Protein AF-K1QGW1-F1 (afdb_monomer)

Radius of gyration: 22.59 Å; Cα contacts (8 Å, |Δi|>4): 257; chains: 1; bounding box: 53×43×72 Å

pLDDT: mean 88.96, std 13.81, range [32.97, 97.62]

Foldseek 3Di:
DDPDPPPDPDPVNVLVVVLVCLVVVVQAWKWFWAQAQNDTDIDTAFDKDKGQDDDDDDAFDKDWRQFTAKMDTPVDIDGDPRGDHSVFKTWIKGFHDKDKAPWDWDWDDDPPPPDTDIDIDITIIIMITTHDIHGHRDDD

Mean predicted aligned error: 7.04 Å

InterPro domains:
  IPR028909 Large ribosomal subunit protein bL21-like [PF00829] (31-133)
  IPR028909 Large ribosomal subunit protein bL21-like [PTHR21349] (10-136)
  IPR036164 Large ribosomal subunit protein bL21-like superfamily [SSF141091] (30-134)

Secondary structure (DSSP, 8-state):
-PPPP-----HHHHHHHHHHHHHTT---S-EEEEEETTEEEEEETT-EEEEE-S----TT-EEE---EEEEE-SS-EEE-SSS--TTTEEEEEEEEEEEEPPPEEEEEEETTTTEEEEEEE--EEEEEEEEEEEE-----

Structure (mmCIF, N/CA/C/O backbone):
data_AF-K1QGW1-F1
#
_entry.id   AF-K1QGW1-F1
#
loop_
_atom_site.group_PDB
_atom_site.id
_atom_site.type_symbol
_atom_site.label_atom_id
_atom_site.label_alt_id
_atom_site.label_comp_id
_atom_site.label_asym_id
_atom_site.label_entity_id
_atom_site.label_seq_id
_atom_site.pdbx_PDB_ins_code
_atom_site.Cartn_x
_atom_site.Cartn_y
_atom_site.Cartn_z
_atom_site.occupancy
_atom_site.B_iso_or_equiv
_atom_site.auth_seq_id
_atom_site.auth_comp_id
_atom_site.auth_asym_id
_atom_site.auth_atom_id
_atom_site.pdbx_PDB_model_num
ATOM 1 N N . MET A 1 1 ? -33.526 -29.518 33.969 1.00 36.66 1 MET A N 1
ATOM 2 C CA . MET A 1 1 ? -33.791 -28.938 32.636 1.00 36.66 1 MET A CA 1
ATOM 3 C C . MET A 1 1 ? -32.925 -27.695 32.522 1.00 36.66 1 MET A C 1
ATOM 5 O O . MET A 1 1 ? -33.247 -26.686 33.130 1.00 36.66 1 MET A O 1
ATOM 9 N N . LEU A 1 2 ? -31.754 -27.819 31.898 1.00 32.97 2 LEU A N 1
ATOM 10 C CA . LEU A 1 2 ? -30.856 -26.685 31.674 1.00 32.97 2 LEU A CA 1
ATOM 11 C C . LEU A 1 2 ? -31.363 -25.908 30.454 1.00 32.97 2 LEU A C 1
ATOM 13 O O . LEU A 1 2 ? -31.807 -26.552 29.499 1.00 32.97 2 LEU A O 1
ATOM 17 N N . PRO A 1 3 ? -31.334 -24.566 30.466 1.00 44.31 3 PRO A N 1
ATOM 18 C CA . PRO A 1 3 ? -31.706 -23.796 29.295 1.00 44.31 3 PRO A CA 1
ATOM 19 C C . PRO A 1 3 ? -30.714 -24.131 28.180 1.00 44.31 3 PRO A C 1
ATOM 21 O O . PRO A 1 3 ? -29.502 -23.995 28.339 1.00 44.31 3 PRO A O 1
ATOM 24 N N . ILE A 1 4 ? -31.249 -24.626 27.066 1.00 38.56 4 ILE A N 1
ATOM 25 C CA . ILE A 1 4 ? -30.526 -24.790 25.809 1.00 38.56 4 ILE A CA 1
ATOM 26 C C . ILE A 1 4 ? -29.965 -23.407 25.479 1.00 38.56 4 ILE A C 1
ATOM 28 O O . ILE A 1 4 ? -30.730 -22.448 25.360 1.00 38.56 4 ILE A O 1
ATOM 32 N N . ALA A 1 5 ? -28.637 -23.291 25.435 1.00 44.66 5 ALA A N 1
ATOM 33 C CA . ALA A 1 5 ? -27.955 -22.062 25.068 1.00 44.66 5 ALA A CA 1
ATOM 34 C C . ALA A 1 5 ? -28.603 -21.509 23.794 1.00 44.66 5 ALA A C 1
ATOM 36 O O . ALA A 1 5 ? -28.754 -22.242 22.816 1.00 44.66 5 ALA A O 1
ATOM 37 N N . LYS A 1 6 ? -29.027 -20.241 23.823 1.00 44.22 6 LYS A N 1
ATOM 38 C CA . LYS A 1 6 ? -29.447 -19.516 22.623 1.00 44.22 6 LYS A CA 1
ATOM 39 C C . LYS A 1 6 ? -28.278 -19.554 21.637 1.00 44.22 6 LYS A C 1
ATOM 41 O O . LYS A 1 6 ? -27.332 -18.785 21.759 1.00 44.22 6 LYS A O 1
ATOM 46 N N . CYS A 1 7 ? -28.308 -20.497 20.707 1.00 41.62 7 CYS A N 1
ATOM 47 C CA . CYS A 1 7 ? -27.506 -20.426 19.503 1.00 41.62 7 CYS A CA 1
ATOM 48 C C . CYS A 1 7 ? -28.156 -19.382 18.592 1.00 41.62 7 CYS A C 1
ATOM 50 O O . CYS A 1 7 ? -29.381 -19.333 18.506 1.00 41.62 7 CYS A O 1
ATOM 52 N N . VAL A 1 8 ? -27.311 -18.616 17.903 1.00 47.56 8 VAL A N 1
ATOM 53 C CA . VAL A 1 8 ? -27.614 -17.468 17.032 1.00 47.56 8 VAL A CA 1
ATOM 54 C C . VAL A 1 8 ? -27.652 -16.135 17.791 1.00 47.56 8 VAL A C 1
ATOM 56 O O . VAL A 1 8 ? -28.697 -15.670 18.230 1.00 47.56 8 VAL A O 1
ATOM 59 N N . ALA A 1 9 ? -26.477 -15.509 17.915 1.00 58.12 9 ALA A N 1
ATOM 60 C CA . ALA A 1 9 ? -26.405 -14.052 17.871 1.00 58.12 9 ALA A CA 1
ATOM 61 C C . ALA A 1 9 ? -26.821 -13.640 16.452 1.00 58.12 9 ALA A C 1
ATOM 63 O O . ALA A 1 9 ? -26.339 -14.235 15.479 1.00 58.12 9 ALA A O 1
ATOM 64 N N . ASN A 1 10 ? -27.766 -12.715 16.325 1.00 81.75 10 ASN A N 1
ATOM 65 C CA . ASN A 1 10 ? -28.219 -12.242 15.024 1.00 81.75 10 ASN A CA 1
ATOM 66 C C . ASN A 1 10 ? -27.059 -11.529 14.312 1.00 81.75 10 ASN A C 1
ATOM 68 O O . ASN A 1 10 ? -26.118 -11.057 14.948 1.00 81.75 10 ASN A O 1
ATOM 72 N N . ALA A 1 11 ? -27.104 -11.456 12.980 1.00 81.75 11 ALA A N 1
ATOM 73 C CA . ALA A 1 11 ? -26.080 -10.733 12.222 1.00 81.75 11 ALA A CA 1
ATOM 74 C C . ALA A 1 11 ? -25.989 -9.256 12.652 1.00 81.75 11 ALA A C 1
ATOM 76 O O . ALA A 1 11 ? -24.895 -8.705 12.689 1.00 81.75 11 ALA A O 1
ATOM 77 N N . GLU A 1 12 ? -27.124 -8.665 13.035 1.00 85.69 12 GLU A N 1
ATOM 78 C CA . GLU A 1 12 ? -27.238 -7.305 13.573 1.00 85.69 12 GLU A CA 1
ATOM 79 C C . GLU A 1 12 ? -26.434 -7.148 14.874 1.00 85.69 12 GLU A C 1
ATOM 81 O O . GLU A 1 12 ? -25.560 -6.291 14.940 1.00 85.69 12 GLU A O 1
ATOM 86 N N . ASP A 1 13 ? -26.597 -8.063 15.839 1.00 88.56 13 ASP A N 1
ATOM 87 C CA . ASP A 1 13 ? -25.858 -8.046 17.114 1.00 88.56 13 ASP A CA 1
ATOM 88 C C . ASP A 1 13 ? -24.326 -8.081 16.906 1.00 88.56 13 ASP A C 1
ATOM 90 O O . ASP A 1 13 ? -23.556 -7.463 17.644 1.00 88.56 13 ASP A O 1
ATOM 94 N N . ILE A 1 14 ? -23.858 -8.819 15.889 1.00 88.94 14 ILE A N 1
ATOM 95 C CA . ILE A 1 14 ? -22.429 -8.919 15.546 1.00 88.94 14 ILE A CA 1
ATOM 96 C C . ILE A 1 14 ? -21.932 -7.611 14.922 1.00 88.94 14 ILE A C 1
ATOM 98 O O . ILE A 1 14 ? -20.832 -7.159 15.244 1.00 88.94 14 ILE A O 1
ATOM 102 N N . VAL A 1 15 ? -22.724 -7.005 14.036 1.00 89.38 15 VAL A N 1
ATOM 103 C CA . VAL A 1 15 ? -22.392 -5.717 13.410 1.00 89.38 15 VAL A CA 1
ATOM 104 C C . VAL A 1 15 ? -22.337 -4.614 14.465 1.00 89.38 15 VAL A C 1
ATOM 106 O O . VAL A 1 15 ? -21.379 -3.843 14.477 1.00 89.38 15 VAL A O 1
ATOM 109 N N . GLU A 1 16 ? -23.285 -4.588 15.401 1.00 89.75 16 GLU A N 1
ATOM 110 C CA . GLU A 1 16 ? -23.285 -3.654 16.530 1.00 89.75 16 GLU A CA 1
ATOM 111 C C . GLU A 1 16 ? -22.042 -3.821 17.415 1.00 89.75 16 GLU A C 1
ATOM 113 O O . GLU A 1 16 ? -21.397 -2.831 17.763 1.00 89.75 16 GLU A O 1
ATOM 118 N N . ALA A 1 17 ? -21.646 -5.060 17.729 1.00 89.44 17 ALA A N 1
ATOM 119 C CA . ALA A 1 17 ? -20.435 -5.328 18.504 1.00 89.44 17 ALA A CA 1
ATOM 120 C C . ALA A 1 17 ? -19.156 -4.860 17.783 1.00 89.44 17 ALA A C 1
ATOM 122 O O . ALA A 1 17 ? -18.268 -4.283 18.414 1.00 89.44 17 ALA A O 1
ATOM 123 N N . VAL A 1 18 ? -19.066 -5.064 16.464 1.00 90.69 18 VAL A N 1
ATOM 124 C CA . VAL A 1 18 ? -17.940 -4.570 15.651 1.00 90.69 18 VAL A CA 1
ATOM 125 C C . VAL A 1 18 ? -17.941 -3.042 15.595 1.00 90.69 18 VAL A C 1
ATOM 127 O O . VAL A 1 18 ? -16.891 -2.428 15.772 1.00 90.69 18 VAL A O 1
ATOM 130 N N . ASN A 1 19 ? -19.103 -2.409 15.425 1.00 91.38 19 ASN A N 1
ATOM 131 C CA . ASN A 1 19 ? -19.229 -0.951 15.457 1.00 91.38 19 ASN A CA 1
ATOM 132 C C . ASN A 1 19 ? -18.818 -0.376 16.823 1.00 91.38 19 ASN A C 1
ATOM 134 O O . ASN A 1 19 ? -18.112 0.630 16.874 1.00 91.38 19 ASN A O 1
ATOM 138 N N . ALA A 1 20 ? -19.177 -1.033 17.929 1.00 89.75 20 ALA A N 1
ATOM 139 C CA . ALA A 1 20 ? -18.732 -0.643 19.265 1.00 89.75 20 ALA A CA 1
ATOM 140 C C . ALA A 1 20 ? -17.200 -0.718 19.415 1.00 89.75 20 ALA A C 1
ATOM 142 O O . ALA A 1 20 ? -16.610 0.194 19.992 1.00 89.75 20 ALA A O 1
ATOM 143 N N . GLN A 1 21 ? -16.554 -1.748 18.854 1.00 88.81 21 GLN A N 1
ATOM 144 C CA . GLN A 1 21 ? -15.087 -1.864 18.837 1.00 88.81 21 GLN A CA 1
ATOM 145 C C . GLN A 1 21 ? -14.410 -0.807 17.957 1.00 88.81 21 GLN A C 1
ATOM 147 O O . GLN A 1 21 ? -13.350 -0.299 18.311 1.00 88.81 21 GLN A O 1
ATOM 152 N N . ILE A 1 22 ? -15.009 -0.456 16.816 1.00 90.38 22 ILE A N 1
ATOM 153 C CA . ILE A 1 22 ? -14.500 0.622 15.955 1.00 90.38 22 ILE A CA 1
ATOM 154 C C . ILE A 1 22 ? -14.551 1.961 16.698 1.00 90.38 22 ILE A C 1
ATOM 156 O O . ILE A 1 22 ? -13.580 2.712 16.668 1.00 90.38 22 ILE A O 1
ATOM 160 N N . ASN A 1 23 ? -15.638 2.219 17.428 1.00 87.56 23 ASN A N 1
ATOM 161 C CA . ASN A 1 23 ? -15.821 3.454 18.189 1.00 87.56 23 ASN A CA 1
ATOM 162 C C . ASN A 1 23 ? -14.940 3.545 19.446 1.00 87.56 23 ASN A C 1
ATOM 164 O O . ASN A 1 23 ? -14.644 4.653 19.886 1.00 87.56 23 ASN A O 1
ATOM 168 N N . SER A 1 24 ? -14.533 2.416 20.041 1.00 83.69 24 SER A N 1
ATOM 169 C CA . SER A 1 24 ? -13.615 2.412 21.190 1.00 83.69 24 SER A CA 1
ATOM 170 C C . SER A 1 24 ? -12.143 2.602 20.799 1.00 83.69 24 SER A C 1
ATOM 172 O O . SER A 1 24 ? -11.300 2.690 21.684 1.00 83.69 24 SER A O 1
ATOM 174 N N . GLU A 1 25 ? -11.832 2.675 19.495 1.00 73.56 25 GLU A N 1
ATOM 175 C CA . GLU A 1 25 ? -10.487 2.817 18.906 1.00 73.56 25 GLU A CA 1
ATOM 176 C C . GLU A 1 25 ? -9.478 1.703 19.266 1.00 73.56 25 GLU A C 1
ATOM 178 O O . GLU A 1 25 ? -8.309 1.759 18.873 1.00 73.56 25 GLU A O 1
ATOM 183 N N . ASP A 1 26 ? -9.918 0.619 19.912 1.00 77.81 26 ASP A N 1
ATOM 184 C CA . ASP A 1 26 ? -9.080 -0.526 20.304 1.00 77.81 26 ASP A CA 1
ATOM 185 C C . ASP A 1 26 ? -8.794 -1.479 19.123 1.00 77.81 26 ASP A C 1
ATOM 187 O O . ASP A 1 26 ? -8.919 -2.700 19.205 1.00 77.81 26 ASP A O 1
ATOM 191 N N . LEU A 1 27 ? -8.403 -0.926 17.976 1.00 79.12 27 LEU A N 1
ATOM 192 C CA . LEU A 1 27 ? -8.332 -1.635 16.694 1.00 79.12 27 LEU A CA 1
ATOM 193 C C . LEU A 1 27 ? -6.992 -2.338 16.436 1.00 79.12 27 LEU A C 1
ATOM 195 O O . LEU A 1 27 ? -6.858 -3.105 15.475 1.00 79.12 27 LEU A O 1
ATOM 199 N N . GLY A 1 28 ? -5.989 -2.097 17.282 1.00 85.81 28 GLY A N 1
ATOM 200 C CA . GLY A 1 28 ? -4.632 -2.601 17.090 1.00 85.81 28 GLY A CA 1
ATOM 201 C C . GLY A 1 28 ? -4.037 -2.205 15.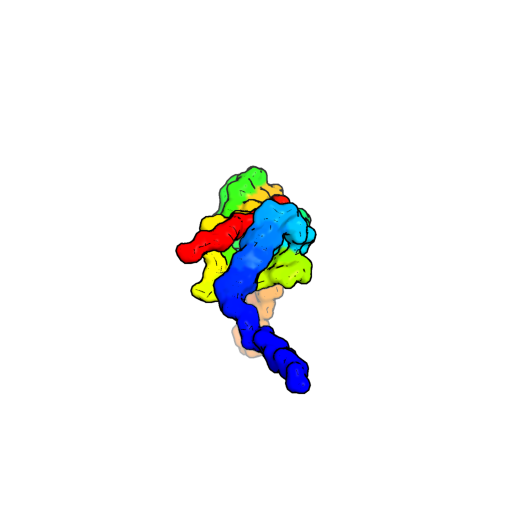729 1.00 85.81 28 GLY A C 1
ATOM 202 O O . GLY A 1 28 ? -4.413 -1.210 15.113 1.00 85.81 28 GLY A O 1
ATOM 203 N N . ARG A 1 29 ? -3.069 -2.989 15.237 1.00 91.56 29 ARG A N 1
ATOM 204 C CA . ARG A 1 29 ? -2.469 -2.754 13.915 1.00 91.56 29 ARG A CA 1
ATOM 205 C C . ARG A 1 29 ? -3.353 -3.347 12.818 1.00 91.56 29 ARG A C 1
ATOM 207 O O . ARG A 1 29 ? -3.418 -4.566 12.673 1.00 91.56 29 ARG A O 1
ATOM 214 N N . LEU A 1 30 ? -3.951 -2.477 12.010 1.00 94.94 30 LEU A N 1
ATOM 215 C CA . LEU A 1 30 ? -4.758 -2.864 10.855 1.00 94.94 30 LEU A CA 1
ATOM 216 C C . LEU A 1 30 ? -3.901 -3.311 9.661 1.00 94.94 30 LEU A C 1
ATOM 218 O O . LEU A 1 30 ? -2.780 -2.834 9.440 1.00 94.94 30 LEU A O 1
ATOM 222 N N . PHE A 1 31 ? -4.467 -4.198 8.847 1.00 96.75 31 PHE A N 1
ATOM 223 C CA . PHE A 1 31 ? -3.968 -4.526 7.514 1.00 96.75 31 PHE A CA 1
ATOM 224 C C . PHE A 1 31 ? -5.104 -4.481 6.493 1.00 96.75 31 PHE A C 1
ATOM 226 O O . PHE A 1 31 ? -6.263 -4.712 6.824 1.00 96.75 31 PHE A O 1
ATOM 233 N N . ALA A 1 32 ? -4.777 -4.223 5.234 1.00 97.50 32 ALA A N 1
ATOM 234 C CA . ALA A 1 32 ? -5.753 -4.180 4.156 1.00 97.50 32 ALA A CA 1
ATOM 235 C C . ALA A 1 32 ? -5.266 -4.941 2.924 1.00 97.50 32 ALA A C 1
ATOM 237 O O . ALA A 1 32 ? -4.066 -5.129 2.713 1.00 97.50 32 ALA A O 1
AT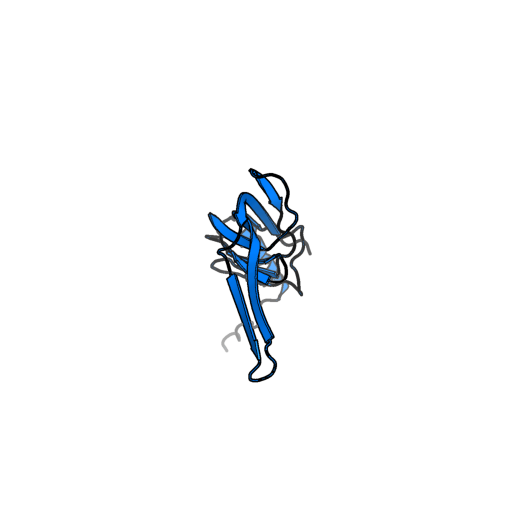OM 238 N N . VAL A 1 33 ? -6.210 -5.368 2.090 1.00 97.38 33 VAL A N 1
ATOM 239 C CA . VAL A 1 33 ? -5.939 -5.882 0.746 1.00 97.38 33 VAL A CA 1
ATOM 240 C C . VAL A 1 33 ? -6.456 -4.870 -0.263 1.00 97.38 33 VAL A C 1
ATOM 242 O O . VAL A 1 33 ? -7.664 -4.663 -0.399 1.00 97.38 33 VAL A O 1
ATOM 245 N N . VAL A 1 34 ? -5.526 -4.240 -0.976 1.00 97.00 34 VAL A N 1
ATOM 246 C CA . VAL A 1 34 ? -5.804 -3.192 -1.964 1.00 97.00 34 VAL A CA 1
ATOM 247 C C . VAL A 1 34 ? -5.572 -3.705 -3.375 1.00 97.00 34 VAL A C 1
ATOM 249 O O . VAL A 1 34 ? -4.642 -4.473 -3.619 1.00 97.00 34 VAL A O 1
ATOM 252 N N . HIS A 1 35 ? -6.391 -3.263 -4.324 1.00 96.00 35 HIS A N 1
ATOM 253 C CA . HIS A 1 35 ? -6.192 -3.540 -5.742 1.00 96.00 35 HIS A CA 1
ATOM 254 C C . HIS A 1 35 ? -5.609 -2.322 -6.449 1.00 96.00 35 HIS A C 1
ATOM 256 O O . HIS A 1 35 ? -6.299 -1.330 -6.692 1.00 96.00 35 HIS A O 1
ATOM 262 N N . VAL A 1 36 ? -4.331 -2.413 -6.809 1.00 93.69 36 VAL A N 1
ATOM 263 C CA . VAL A 1 36 ? -3.572 -1.321 -7.422 1.00 93.69 36 VAL A CA 1
ATOM 264 C C . VAL A 1 36 ? -2.835 -1.852 -8.647 1.00 93.69 36 VAL A C 1
ATOM 266 O O . VAL A 1 36 ? -2.199 -2.902 -8.593 1.00 93.69 36 VAL A O 1
ATOM 269 N N . ALA A 1 37 ? -2.935 -1.123 -9.763 1.00 91.25 37 ALA A N 1
ATOM 270 C CA . ALA A 1 37 ? -2.303 -1.472 -11.040 1.00 91.25 37 ALA A CA 1
ATOM 271 C C . ALA A 1 37 ? -2.561 -2.924 -11.505 1.00 91.25 37 ALA A C 1
ATOM 273 O O . ALA A 1 37 ? -1.671 -3.586 -12.028 1.00 91.25 37 ALA A O 1
ATOM 274 N N . GLY A 1 38 ? -3.779 -3.436 -11.293 1.00 91.19 38 GLY A N 1
ATOM 275 C CA . GLY A 1 38 ? -4.179 -4.780 -11.726 1.00 91.19 38 GLY A CA 1
ATOM 276 C C . GLY A 1 38 ? -3.800 -5.913 -10.766 1.00 91.19 38 GLY A C 1
ATOM 277 O O . GLY A 1 38 ? -4.252 -7.038 -10.964 1.00 91.19 38 GLY A O 1
ATOM 278 N N . PHE A 1 39 ? -3.048 -5.633 -9.698 1.00 94.12 39 PHE A N 1
ATOM 279 C CA . PHE A 1 39 ? -2.640 -6.627 -8.704 1.00 94.12 39 PHE A CA 1
ATOM 280 C C . PHE A 1 39 ? -3.249 -6.341 -7.335 1.00 94.12 39 PHE A C 1
ATOM 282 O O . PHE A 1 39 ? -3.440 -5.190 -6.943 1.00 94.12 39 PHE A O 1
ATOM 289 N N . GLN A 1 40 ? -3.528 -7.406 -6.585 1.00 96.44 40 GLN A N 1
ATOM 290 C CA . GLN A 1 40 ? -3.901 -7.301 -5.179 1.00 96.44 40 GLN A CA 1
ATOM 291 C C . GLN A 1 40 ? -2.642 -7.284 -4.316 1.00 96.44 40 GLN A C 1
ATOM 293 O O . GLN A 1 40 ? -1.724 -8.076 -4.536 1.00 96.44 40 GLN A O 1
ATOM 298 N N . ARG A 1 41 ? -2.592 -6.388 -3.334 1.00 96.81 41 ARG A N 1
ATOM 299 C CA . ARG A 1 41 ? -1.483 -6.286 -2.386 1.00 96.81 41 ARG A CA 1
ATOM 300 C C . ARG A 1 41 ? -2.006 -6.247 -0.969 1.00 96.81 41 ARG A C 1
ATOM 302 O O . ARG A 1 41 ? -2.906 -5.469 -0.666 1.00 96.81 41 ARG A O 1
ATOM 309 N N . LYS A 1 42 ? -1.405 -7.067 -0.111 1.00 96.56 42 LYS A N 1
ATOM 310 C CA . LYS A 1 42 ? -1.549 -6.948 1.336 1.00 96.56 42 LYS A CA 1
ATOM 311 C C . LYS A 1 42 ? -0.671 -5.791 1.801 1.00 96.56 42 LYS A C 1
ATOM 313 O O . LYS A 1 42 ? 0.513 -5.768 1.474 1.00 96.56 42 LYS A O 1
ATOM 318 N N . VAL A 1 43 ? -1.256 -4.854 2.530 1.00 97.44 43 VAL A N 1
ATOM 319 C CA . VAL A 1 43 ? -0.585 -3.652 3.023 1.00 97.44 43 VAL A CA 1
ATOM 320 C C . VAL A 1 43 ? -0.885 -3.434 4.497 1.00 97.44 43 VAL A C 1
ATOM 322 O O . VAL A 1 43 ? -1.975 -3.749 4.974 1.00 97.44 43 VAL A O 1
ATOM 325 N N . THR A 1 44 ? 0.082 -2.877 5.209 1.00 96.75 44 THR A N 1
ATOM 326 C CA . THR A 1 44 ? -0.051 -2.361 6.570 1.00 96.75 44 THR A CA 1
ATOM 327 C C . THR A 1 44 ? 0.447 -0.918 6.628 1.00 96.75 44 THR A C 1
ATOM 329 O O . THR A 1 44 ? 1.036 -0.405 5.674 1.00 96.75 44 THR A O 1
ATOM 332 N N . VAL A 1 45 ? 0.191 -0.241 7.745 1.00 96.06 45 VAL A N 1
ATOM 333 C CA . VAL A 1 45 ? 0.711 1.111 7.993 1.00 96.06 45 VAL A CA 1
ATOM 334 C C . VAL A 1 45 ? 2.245 1.108 7.935 1.00 96.06 45 VAL A C 1
ATOM 336 O O . VAL A 1 45 ? 2.881 0.222 8.510 1.00 96.06 45 VAL A O 1
ATOM 339 N N . ASN A 1 46 ? 2.820 2.110 7.264 1.00 96.25 46 ASN A N 1
ATOM 340 C CA . ASN A 1 46 ? 4.251 2.299 6.992 1.00 96.25 46 ASN A CA 1
ATOM 341 C C . ASN A 1 46 ? 4.893 1.287 6.027 1.00 96.25 46 ASN A C 1
ATOM 343 O O . ASN A 1 46 ? 6.118 1.264 5.899 1.00 96.25 46 ASN A O 1
ATOM 347 N N . ASP A 1 47 ? 4.103 0.483 5.311 1.00 96.62 47 ASP A N 1
ATOM 348 C CA . ASP A 1 47 ? 4.648 -0.380 4.263 1.00 96.62 47 ASP A CA 1
ATOM 349 C C . ASP A 1 47 ? 4.980 0.404 2.991 1.00 96.62 47 ASP A C 1
ATOM 351 O O . ASP A 1 47 ? 4.275 1.335 2.590 1.00 96.62 47 ASP A O 1
ATOM 355 N N . ILE A 1 48 ? 6.042 -0.039 2.316 1.00 96.31 48 ILE A N 1
ATOM 356 C CA . ILE A 1 48 ? 6.466 0.478 1.018 1.00 96.31 48 ILE A CA 1
ATOM 357 C C . ILE A 1 48 ? 6.045 -0.508 -0.073 1.00 96.31 48 ILE A C 1
ATOM 359 O O . ILE A 1 48 ? 6.426 -1.680 -0.051 1.00 96.31 48 ILE A O 1
ATOM 363 N N . ILE A 1 49 ? 5.291 -0.031 -1.064 1.00 95.38 49 ILE A N 1
ATOM 364 C CA . ILE A 1 49 ? 4.859 -0.828 -2.215 1.00 95.38 49 ILE A CA 1
ATOM 365 C C . ILE A 1 49 ? 5.370 -0.233 -3.529 1.00 95.38 49 ILE A C 1
ATOM 367 O O . ILE A 1 49 ? 5.223 0.955 -3.800 1.00 95.38 49 ILE A O 1
ATOM 371 N N . VAL A 1 50 ? 5.943 -1.083 -4.384 1.00 94.19 50 VAL A N 1
ATOM 372 C CA . VAL A 1 50 ? 6.421 -0.694 -5.723 1.00 94.19 50 VAL A CA 1
ATOM 373 C C . VAL A 1 50 ? 5.353 -0.989 -6.764 1.00 94.19 50 VAL A C 1
ATOM 375 O O . VAL A 1 50 ? 5.105 -2.155 -7.058 1.00 94.19 50 VAL A O 1
ATOM 378 N N . VAL A 1 51 ? 4.715 0.026 -7.326 1.00 93.88 51 VAL A N 1
ATOM 379 C CA . VAL A 1 51 ? 3.620 -0.107 -8.291 1.00 93.88 51 VAL A CA 1
ATOM 380 C C . VAL A 1 51 ? 4.128 0.157 -9.705 1.00 93.88 51 VAL A C 1
ATOM 382 O O . VAL A 1 51 ? 4.768 1.172 -9.960 1.00 93.88 51 VAL A O 1
ATOM 385 N N . GLU A 1 52 ? 3.815 -0.739 -10.642 1.00 91.06 52 GLU A N 1
ATOM 386 C CA . GLU A 1 52 ? 4.118 -0.531 -12.060 1.00 91.06 52 GLU A CA 1
ATOM 387 C C . GLU A 1 52 ? 3.033 0.333 -12.693 1.00 91.06 52 GLU A C 1
ATOM 389 O O . GLU A 1 52 ? 1.874 -0.066 -12.805 1.00 91.06 52 GLU A O 1
ATOM 394 N N . THR A 1 53 ? 3.390 1.554 -13.062 1.00 85.69 53 THR A N 1
ATOM 395 C CA . THR A 1 53 ? 2.435 2.538 -13.567 1.00 85.69 53 THR A CA 1
ATOM 396 C C . THR A 1 53 ? 3.169 3.638 -14.317 1.00 85.69 53 THR A C 1
ATOM 398 O O . THR A 1 53 ? 4.244 4.087 -13.914 1.00 85.69 53 THR A O 1
ATOM 401 N N . SER A 1 54 ? 2.590 4.078 -15.430 1.00 74.31 54 SER A N 1
ATOM 402 C CA . SER A 1 54 ? 3.160 5.134 -16.266 1.00 74.31 54 SER A CA 1
ATOM 403 C C . SER A 1 54 ? 2.763 6.538 -15.802 1.00 74.31 54 SER A C 1
ATOM 405 O O . SER A 1 54 ? 3.519 7.483 -16.019 1.00 74.31 54 SER A O 1
ATOM 407 N N . SER A 1 55 ? 1.607 6.689 -15.143 1.00 67.12 55 SER A N 1
ATOM 408 C CA . SER A 1 55 ? 1.020 7.992 -14.812 1.00 67.12 55 SER A CA 1
ATOM 409 C C . SER A 1 55 ? 0.597 8.058 -13.345 1.00 67.12 55 SER A C 1
ATOM 411 O O . SER A 1 55 ? -0.454 7.551 -12.964 1.00 67.12 55 SER A O 1
ATOM 413 N N . TYR A 1 56 ? 1.440 8.675 -12.518 1.00 71.81 56 TYR A N 1
ATOM 414 C CA . TYR A 1 56 ? 1.132 9.063 -11.136 1.00 71.81 56 TYR A CA 1
ATOM 415 C C . TYR A 1 56 ? 1.497 10.541 -10.927 1.00 71.81 56 TYR A C 1
ATOM 417 O O . TYR A 1 56 ? 2.383 11.050 -11.634 1.00 71.81 56 TYR A O 1
ATOM 425 N N . PRO A 1 57 ? 0.864 11.224 -9.952 1.00 77.50 57 PRO A N 1
ATOM 426 C CA . PRO A 1 57 ? 1.145 12.621 -9.620 1.00 77.50 57 PRO A CA 1
ATOM 427 C C . PRO A 1 57 ? 2.599 12.826 -9.159 1.00 77.50 57 PRO A C 1
ATOM 429 O O . PRO A 1 57 ? 3.398 11.887 -9.114 1.00 77.50 57 PRO A O 1
ATOM 432 N N . SER A 1 58 ? 2.998 14.073 -8.917 1.00 90.12 58 SER A N 1
ATOM 433 C CA . SER A 1 58 ? 4.348 14.431 -8.463 1.00 90.12 58 SER A CA 1
ATOM 434 C C . SER A 1 58 ? 4.795 13.638 -7.228 1.00 90.12 58 SER A C 1
ATOM 436 O O . SER A 1 58 ? 3.986 13.152 -6.440 1.00 90.12 58 SER A O 1
ATOM 438 N N . VAL A 1 59 ? 6.111 13.516 -7.060 1.00 94.00 59 VAL A N 1
ATOM 439 C CA . VAL A 1 59 ? 6.693 12.993 -5.819 1.00 94.00 59 VAL A CA 1
ATOM 440 C C . VAL A 1 59 ? 6.224 13.851 -4.637 1.00 94.00 59 VAL A C 1
ATOM 442 O O . VAL A 1 59 ? 6.121 15.069 -4.767 1.00 94.00 59 VAL A O 1
ATOM 445 N N . GLY A 1 60 ? 5.895 13.218 -3.511 1.00 94.19 60 GLY A N 1
ATOM 446 C CA . GLY A 1 60 ? 5.353 13.864 -2.313 1.00 94.19 60 GLY A CA 1
ATOM 447 C C . GLY A 1 60 ? 3.831 14.033 -2.305 1.00 94.19 60 GLY A C 1
ATOM 448 O O . GLY A 1 60 ? 3.264 14.408 -1.281 1.00 94.19 60 GLY A O 1
ATOM 449 N N . THR A 1 61 ? 3.134 13.735 -3.405 1.00 94.38 61 THR A N 1
ATOM 450 C CA . THR A 1 61 ? 1.670 13.810 -3.430 1.00 94.38 61 THR A CA 1
ATOM 451 C C . THR A 1 61 ? 1.046 12.674 -2.619 1.00 94.38 61 THR A C 1
ATOM 453 O O . THR A 1 61 ? 1.425 11.508 -2.763 1.00 94.38 61 THR A O 1
ATOM 456 N N . ARG A 1 62 ? 0.055 13.026 -1.792 1.00 95.00 62 ARG A N 1
ATOM 457 C CA . ARG A 1 62 ? -0.797 12.082 -1.060 1.00 95.00 62 ARG A CA 1
ATOM 458 C C . ARG A 1 62 ? -1.946 11.621 -1.956 1.00 95.00 62 ARG A C 1
ATOM 460 O O . ARG A 1 62 ? -2.564 12.424 -2.650 1.00 95.00 62 ARG A O 1
ATOM 467 N N . ILE A 1 63 ? -2.203 10.323 -1.961 1.00 93.69 63 ILE A N 1
ATOM 468 C CA . ILE A 1 63 ? -3.163 9.640 -2.823 1.00 93.69 63 ILE A CA 1
ATOM 469 C C . ILE A 1 63 ? -4.005 8.723 -1.955 1.00 93.69 63 ILE A C 1
ATOM 471 O O . ILE A 1 63 ? -3.483 7.987 -1.121 1.00 93.69 63 ILE A O 1
ATOM 475 N N . ARG A 1 64 ? -5.309 8.717 -2.205 1.00 94.75 64 ARG A N 1
ATOM 476 C CA . ARG A 1 64 ? -6.231 7.789 -1.567 1.00 94.75 64 ARG A CA 1
ATOM 477 C C . ARG A 1 64 ? -6.393 6.521 -2.405 1.00 94.75 64 ARG A C 1
ATOM 479 O O . ARG A 1 64 ? -6.706 6.595 -3.594 1.00 94.75 64 ARG A O 1
ATOM 486 N N . LEU A 1 65 ? -6.202 5.354 -1.795 1.00 94.69 65 LEU A N 1
ATOM 487 C CA . LEU A 1 65 ? -6.434 4.061 -2.442 1.00 94.69 65 LEU A CA 1
ATOM 488 C C . LEU A 1 65 ? -7.901 3.653 -2.267 1.00 94.69 65 LEU A C 1
ATOM 490 O O . LEU A 1 65 ? -8.303 3.184 -1.209 1.00 94.69 65 LEU A O 1
ATOM 494 N N . GLU A 1 66 ? -8.711 3.830 -3.312 1.00 93.31 66 GLU A N 1
ATOM 495 C CA . GLU A 1 66 ? -10.161 3.576 -3.233 1.00 93.31 66 GLU A CA 1
ATOM 496 C C . GLU A 1 66 ? -10.544 2.093 -3.338 1.00 93.31 66 GLU A C 1
ATOM 498 O O . GLU A 1 66 ? -11.552 1.664 -2.784 1.00 93.31 66 GLU A O 1
ATOM 503 N N . LYS A 1 67 ? -9.782 1.297 -4.097 1.00 95.44 67 LYS A N 1
ATOM 504 C CA . LYS A 1 67 ? -10.128 -0.102 -4.381 1.00 95.44 67 LYS A CA 1
ATOM 505 C C . LYS A 1 67 ? -9.612 -1.015 -3.274 1.00 95.44 67 LYS A C 1
ATOM 507 O O . LYS A 1 67 ? -8.567 -1.651 -3.425 1.00 95.44 67 LYS A O 1
ATOM 512 N N . VAL A 1 68 ? -10.357 -1.077 -2.178 1.00 97.06 68 VAL A N 1
ATOM 513 C CA . VAL A 1 68 ? -10.077 -1.952 -1.033 1.00 97.06 68 VAL A CA 1
ATOM 514 C C . VAL A 1 68 ? -11.034 -3.138 -1.055 1.00 97.06 68 VAL A C 1
ATOM 516 O O . VAL A 1 68 ? -12.240 -2.957 -1.201 1.00 97.06 68 VAL A O 1
ATOM 519 N N . LEU A 1 69 ? -10.502 -4.353 -0.938 1.00 96.94 69 LEU A N 1
ATOM 520 C CA . LEU A 1 69 ? -11.306 -5.580 -0.922 1.00 96.94 69 LEU A CA 1
ATOM 521 C C . LEU A 1 69 ? -11.582 -6.050 0.502 1.00 96.94 69 LEU A C 1
ATOM 523 O O . LEU A 1 69 ? -12.656 -6.567 0.788 1.00 96.94 69 LEU A O 1
ATOM 527 N N . LEU A 1 70 ? -10.586 -5.918 1.374 1.00 96.62 70 LEU A N 1
ATOM 528 C CA . LEU A 1 70 ? -10.613 -6.461 2.723 1.00 96.62 70 LEU A CA 1
ATOM 529 C C . LEU A 1 70 ? -9.836 -5.543 3.656 1.00 96.62 70 LEU A C 1
ATOM 531 O O . LEU A 1 70 ? -8.764 -5.060 3.282 1.00 96.62 70 LEU A O 1
ATOM 535 N N . VAL A 1 71 ? -10.344 -5.365 4.871 1.00 96.12 71 VAL A N 1
ATOM 536 C CA . VAL A 1 71 ? -9.612 -4.775 5.997 1.00 96.12 71 VAL A CA 1
ATOM 537 C C . VAL A 1 71 ? -9.684 -5.735 7.174 1.00 96.12 71 VAL A C 1
ATOM 539 O O . VAL A 1 71 ? -10.742 -6.281 7.470 1.00 96.12 71 VAL A O 1
ATOM 542 N N . GLY A 1 72 ? -8.554 -5.974 7.823 1.00 95.00 72 GLY A N 1
ATOM 543 C CA . GLY A 1 72 ? -8.454 -6.840 8.985 1.00 95.00 72 GLY A CA 1
ATOM 544 C C . GLY A 1 72 ? -7.858 -6.108 10.173 1.00 95.00 72 GLY A C 1
ATOM 545 O O . GLY A 1 72 ? -6.839 -5.425 10.051 1.00 95.00 72 GLY A O 1
ATOM 546 N N . SER A 1 73 ? -8.505 -6.291 11.314 1.00 93.56 73 SER A N 1
ATOM 547 C CA . SER A 1 73 ? -7.990 -6.001 12.643 1.00 93.56 73 SER A CA 1
ATOM 548 C C . SER A 1 73 ? -7.506 -7.307 13.294 1.00 93.56 73 SER A C 1
ATOM 550 O O . SER A 1 73 ? -7.447 -8.364 12.656 1.00 93.56 73 SER A O 1
ATOM 552 N N . LYS A 1 74 ? -7.113 -7.230 14.563 1.00 91.25 74 LYS A N 1
ATOM 553 C CA . LYS A 1 74 ? -6.774 -8.380 15.398 1.00 91.25 74 LYS A CA 1
ATOM 554 C C . LYS A 1 74 ? -7.997 -9.267 15.656 1.00 91.25 74 LYS A C 1
ATOM 556 O O . LYS A 1 74 ? -7.868 -10.486 15.588 1.00 91.25 74 LYS A O 1
ATOM 561 N N . ASP A 1 75 ? -9.147 -8.645 15.916 1.00 90.19 75 ASP A N 1
ATOM 562 C CA . ASP A 1 75 ? -10.334 -9.337 16.432 1.00 90.19 75 ASP A CA 1
ATOM 563 C C . ASP A 1 75 ? -11.455 -9.482 15.385 1.00 90.19 75 ASP A C 1
ATOM 565 O O . ASP A 1 75 ? -12.258 -10.409 15.471 1.00 90.19 75 ASP A O 1
ATOM 569 N N . PHE A 1 76 ? -11.482 -8.627 14.353 1.00 91.38 76 PHE A N 1
ATOM 570 C CA . PHE A 1 76 ? -12.477 -8.686 13.277 1.00 91.38 76 PHE A CA 1
ATOM 571 C C . PHE A 1 76 ? -11.881 -8.441 11.887 1.00 91.38 76 PHE A C 1
ATOM 573 O O . PHE A 1 76 ? -10.789 -7.892 11.723 1.00 91.38 76 PHE A O 1
ATOM 580 N N . THR A 1 77 ? -12.637 -8.820 10.858 1.00 94.25 77 THR A N 1
ATOM 581 C CA . THR A 1 77 ? -12.290 -8.590 9.452 1.00 94.25 77 THR A CA 1
ATOM 582 C C . THR A 1 77 ? -13.506 -8.145 8.656 1.00 94.25 77 THR A C 1
ATOM 584 O O . THR A 1 77 ? -14.534 -8.821 8.661 1.00 94.25 77 THR A O 1
ATOM 587 N N . LEU A 1 78 ? -13.360 -7.057 7.909 1.00 93.88 78 LEU A N 1
ATOM 588 C CA . LEU A 1 78 ? -14.352 -6.548 6.973 1.00 93.88 78 LEU A CA 1
ATOM 589 C C . LEU A 1 78 ? -14.017 -7.046 5.570 1.00 93.88 78 LEU A C 1
ATOM 591 O O . LEU A 1 78 ? -12.924 -6.792 5.057 1.00 93.88 78 LEU A O 1
ATOM 595 N N . VAL A 1 79 ? -14.959 -7.743 4.938 1.00 95.44 79 VAL A N 1
ATOM 596 C CA . VAL A 1 79 ? -14.793 -8.308 3.594 1.00 95.44 79 VAL A CA 1
ATOM 597 C C . VAL A 1 79 ? -15.811 -7.681 2.649 1.00 95.44 79 VAL A C 1
ATOM 599 O O . VAL A 1 79 ? -17.015 -7.727 2.890 1.00 95.44 79 VAL A O 1
ATOM 602 N N . GLY A 1 80 ? -15.320 -7.087 1.566 1.00 92.75 80 GLY A N 1
ATOM 603 C CA . GLY A 1 80 ? -16.139 -6.454 0.542 1.00 92.75 80 GLY A CA 1
ATOM 604 C C . GLY A 1 80 ? -16.822 -7.452 -0.393 1.00 92.75 80 GLY A C 1
ATOM 605 O O . GLY A 1 80 ? -16.405 -8.600 -0.547 1.00 92.75 80 GLY A O 1
ATOM 606 N N . ARG A 1 81 ? -17.863 -6.979 -1.085 1.00 93.44 81 ARG A N 1
ATOM 607 C CA . ARG A 1 81 ? -18.582 -7.728 -2.128 1.00 93.44 81 ARG A CA 1
ATOM 608 C C . ARG A 1 81 ? -18.612 -6.944 -3.446 1.00 93.44 81 ARG A C 1
ATOM 610 O O . ARG A 1 81 ? -19.608 -6.289 -3.728 1.00 93.44 81 ARG A O 1
ATOM 617 N N . PRO A 1 82 ? -17.575 -6.997 -4.300 1.00 93.44 82 PRO A N 1
ATOM 618 C CA . PRO A 1 82 ? -16.189 -7.418 -4.058 1.00 93.44 82 PRO A CA 1
ATOM 619 C C . PRO A 1 82 ? -15.305 -6.319 -3.431 1.00 93.44 82 PRO A C 1
ATOM 621 O O . PRO A 1 82 ? -14.171 -6.593 -3.048 1.00 93.44 82 PRO A O 1
ATOM 624 N N . LEU A 1 83 ? -15.792 -5.076 -3.361 1.00 95.56 83 LEU A N 1
ATOM 625 C CA . LEU A 1 83 ? -15.089 -3.929 -2.777 1.00 95.56 83 LEU A CA 1
ATOM 626 C C . LEU A 1 83 ? -15.800 -3.468 -1.501 1.00 95.56 83 LEU A C 1
ATOM 628 O O . LEU A 1 83 ? -17.009 -3.662 -1.362 1.00 95.56 83 LEU A O 1
ATOM 632 N N . LEU A 1 84 ? -15.047 -2.858 -0.589 1.00 94.25 84 LEU A N 1
ATOM 633 C CA . LEU A 1 84 ? -15.589 -2.116 0.548 1.00 94.25 84 LEU A CA 1
ATOM 634 C C . LEU A 1 84 ? -16.007 -0.709 0.103 1.00 94.25 84 LEU A C 1
ATOM 636 O O . LEU A 1 84 ? -15.457 -0.151 -0.853 1.00 94.25 84 LEU A O 1
ATOM 640 N N . SER A 1 85 ? -17.008 -0.143 0.775 1.00 92.69 85 SER A N 1
ATOM 641 C CA . SER A 1 85 ? -17.498 1.198 0.466 1.00 92.69 85 SER A CA 1
ATOM 642 C C . SER A 1 85 ? -16.453 2.258 0.827 1.00 92.69 85 SER A C 1
ATOM 644 O O . SER A 1 85 ? -15.671 2.120 1.770 1.00 92.69 85 SER A O 1
ATOM 646 N N . ARG A 1 86 ? -16.446 3.354 0.062 1.00 91.19 86 ARG A N 1
ATOM 647 C CA . ARG A 1 86 ? -15.506 4.467 0.266 1.00 91.19 86 ARG A CA 1
ATOM 648 C C . ARG A 1 86 ? -15.752 5.193 1.588 1.00 91.19 86 ARG A C 1
ATOM 650 O O . ARG A 1 86 ? -14.835 5.799 2.115 1.00 91.19 86 ARG A O 1
ATOM 657 N N . SER A 1 87 ? -16.967 5.170 2.119 1.00 90.38 87 SER A N 1
ATOM 658 C CA . SER A 1 87 ? -17.253 5.828 3.396 1.00 90.38 87 SER A CA 1
ATOM 659 C C . SER A 1 87 ? -16.633 5.074 4.571 1.00 90.38 87 SER A C 1
ATOM 661 O O . SER A 1 87 ? -16.167 5.706 5.510 1.00 90.38 87 SER A O 1
ATOM 663 N N . VAL A 1 88 ? -16.560 3.742 4.477 1.00 91.62 88 VAL A N 1
ATOM 664 C CA . VAL A 1 88 ? -16.103 2.872 5.567 1.00 91.62 88 VAL A CA 1
ATOM 665 C C . VAL A 1 88 ? -14.583 2.821 5.669 1.00 91.62 88 VAL A C 1
ATOM 667 O O . VAL A 1 88 ? -14.063 2.740 6.771 1.00 91.62 88 VAL A O 1
ATOM 670 N N . VAL A 1 89 ? -13.846 2.861 4.553 1.00 94.19 89 VAL A N 1
ATOM 671 C CA . VAL A 1 89 ? -12.380 2.717 4.587 1.00 94.19 89 VAL A CA 1
ATOM 672 C C . VAL A 1 89 ? -11.676 3.882 3.900 1.00 94.19 89 VAL A C 1
ATOM 674 O O . VAL A 1 89 ? -11.936 4.213 2.732 1.00 94.19 89 VAL A O 1
ATOM 677 N N . ASN A 1 90 ? -10.706 4.460 4.604 1.00 94.94 90 ASN A N 1
ATOM 678 C CA . ASN A 1 90 ? -9.777 5.439 4.063 1.00 94.94 90 ASN A CA 1
ATOM 679 C C . ASN A 1 90 ? -8.338 4.912 4.163 1.00 94.94 90 ASN A C 1
ATOM 681 O O . ASN A 1 90 ? -7.829 4.651 5.246 1.00 94.94 90 ASN A O 1
ATOM 685 N N . ILE A 1 91 ? -7.683 4.725 3.014 1.00 96.56 91 ILE A N 1
ATOM 686 C CA . ILE A 1 91 ? -6.269 4.341 2.947 1.00 96.56 91 ILE A CA 1
ATOM 687 C C . ILE A 1 91 ? -5.520 5.442 2.220 1.00 96.56 91 ILE A C 1
ATOM 689 O O . ILE A 1 91 ? -5.726 5.651 1.018 1.00 96.56 91 ILE A O 1
ATOM 693 N N . GLU A 1 92 ? -4.629 6.111 2.939 1.00 96.31 92 GLU A N 1
ATOM 694 C CA . GLU A 1 92 ? -3.767 7.147 2.387 1.00 96.31 92 GLU A CA 1
ATOM 695 C C . GLU A 1 92 ? -2.378 6.598 2.084 1.00 96.31 92 GLU A C 1
ATOM 697 O O . GLU A 1 92 ? -1.748 5.931 2.906 1.00 96.31 92 GLU A O 1
ATOM 702 N N . ALA A 1 93 ? -1.865 6.936 0.907 1.00 96.38 93 ALA A N 1
ATOM 703 C CA . ALA A 1 93 ? -0.521 6.604 0.475 1.00 96.38 93 ALA A CA 1
ATOM 704 C C . ALA A 1 93 ? 0.205 7.841 -0.069 1.00 96.38 93 ALA A C 1
ATOM 706 O O . ALA A 1 93 ? -0.398 8.673 -0.740 1.00 96.38 93 ALA A O 1
ATOM 707 N N . THR A 1 94 ? 1.506 7.961 0.172 1.00 96.44 94 THR A N 1
ATOM 708 C CA . THR A 1 94 ? 2.346 9.032 -0.385 1.00 96.44 94 THR A CA 1
ATOM 709 C C . T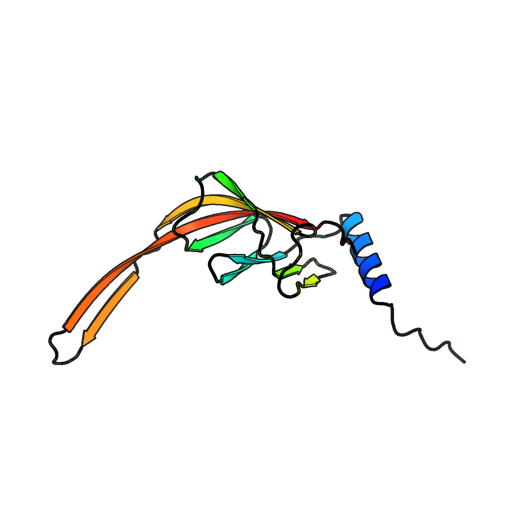HR A 1 94 ? 3.264 8.481 -1.462 1.00 96.44 94 THR A C 1
ATOM 711 O O . THR A 1 94 ? 3.851 7.413 -1.299 1.00 96.44 94 THR A O 1
ATOM 714 N N . VAL A 1 95 ? 3.440 9.227 -2.551 1.00 95.81 95 VAL A N 1
ATOM 715 C CA . VAL A 1 95 ? 4.466 8.921 -3.556 1.00 95.81 95 VAL A CA 1
ATOM 716 C C . VAL A 1 95 ? 5.843 9.305 -3.013 1.00 95.81 95 VAL A C 1
ATOM 718 O O . VAL A 1 95 ? 6.120 10.493 -2.864 1.00 95.81 95 VAL A O 1
ATOM 721 N N . ILE A 1 96 ? 6.714 8.327 -2.754 1.00 95.44 96 ILE A N 1
ATOM 722 C CA . ILE A 1 96 ? 8.093 8.580 -2.300 1.00 95.44 96 ILE A CA 1
ATOM 723 C C . ILE A 1 96 ? 8.999 8.902 -3.484 1.00 95.44 96 ILE A C 1
ATOM 725 O O . ILE A 1 96 ? 9.733 9.882 -3.464 1.00 95.44 96 ILE A O 1
ATOM 729 N N . GLU A 1 97 ? 8.975 8.058 -4.511 1.00 93.25 97 GLU A N 1
ATOM 730 C CA . GLU A 1 97 ? 9.886 8.182 -5.644 1.00 93.25 97 GLU A CA 1
ATOM 731 C C . GLU A 1 97 ? 9.298 7.570 -6.91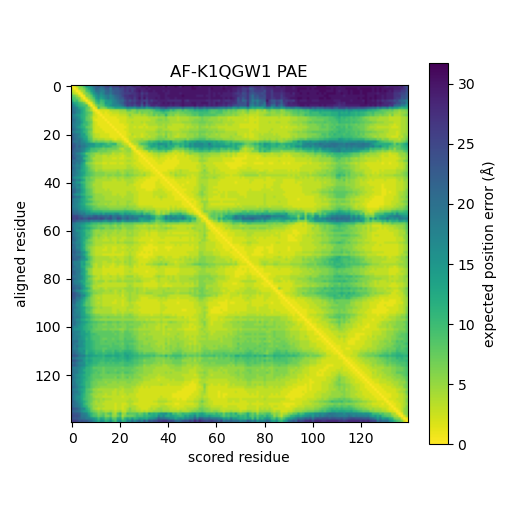6 1.00 93.25 97 GLU A C 1
ATOM 733 O O . GLU A 1 97 ? 8.381 6.742 -6.890 1.00 93.25 97 GLU A O 1
ATOM 738 N N . LYS A 1 98 ? 9.850 8.004 -8.050 1.00 92.75 98 LYS A N 1
ATOM 739 C CA . LYS A 1 98 ? 9.582 7.448 -9.375 1.00 92.75 98 LYS A CA 1
ATOM 740 C C . LYS A 1 98 ? 10.877 6.846 -9.887 1.00 92.75 98 LYS A C 1
ATOM 742 O O . LYS A 1 98 ? 11.849 7.567 -10.099 1.00 92.75 98 LYS A O 1
ATOM 747 N N . THR A 1 99 ? 10.885 5.539 -10.081 1.00 92.56 99 THR A N 1
ATOM 748 C CA . THR A 1 99 ? 12.079 4.778 -10.439 1.00 92.56 99 THR A CA 1
ATOM 749 C C . THR A 1 99 ? 11.837 3.944 -11.690 1.00 92.56 99 THR A C 1
ATOM 751 O O . THR A 1 99 ? 10.717 3.778 -12.173 1.00 92.56 99 THR A O 1
ATOM 754 N N . LEU A 1 100 ? 12.924 3.462 -12.284 1.00 93.50 100 LEU A N 1
ATOM 755 C CA . LEU A 1 100 ? 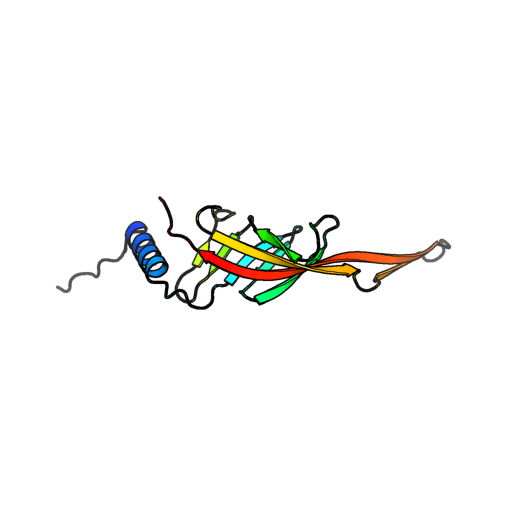12.867 2.467 -13.346 1.00 93.50 100 LEU 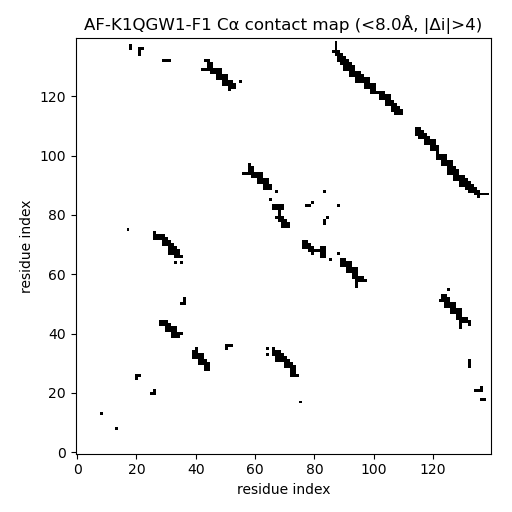A CA 1
ATOM 756 C C . LEU A 1 100 ? 13.215 1.113 -12.747 1.00 93.50 100 LEU A C 1
ATOM 758 O O . LEU A 1 100 ? 14.117 1.018 -11.913 1.00 93.50 100 LEU A O 1
ATOM 762 N N . SER A 1 101 ? 12.554 0.068 -13.226 1.00 94.69 101 SER A N 1
ATOM 763 C CA . SER A 1 101 ? 12.890 -1.296 -12.856 1.00 94.69 101 SER A CA 1
ATOM 764 C C . SER A 1 101 ? 14.344 -1.621 -13.219 1.00 94.69 101 SER A C 1
ATOM 766 O O . SER A 1 101 ? 14.928 -1.023 -14.142 1.00 94.69 101 SER A O 1
ATOM 768 N N . PRO A 1 102 ? 14.923 -2.652 -12.582 1.00 94.25 102 PRO A N 1
ATOM 769 C CA . PRO A 1 102 ? 16.105 -3.302 -13.115 1.00 94.25 102 PRO A CA 1
ATOM 770 C C . PRO A 1 102 ? 15.897 -3.680 -14.584 1.00 94.25 102 PRO A C 1
ATOM 772 O O . PRO A 1 102 ? 14.782 -3.946 -15.044 1.00 94.25 102 PRO A O 1
ATOM 775 N N . MET A 1 103 ? 16.992 -3.669 -15.334 1.00 96.19 103 MET A N 1
ATOM 776 C CA . MET A 1 103 ? 16.981 -3.980 -16.755 1.00 96.19 103 MET A CA 1
ATOM 777 C C . MET A 1 103 ? 16.666 -5.458 -16.969 1.00 96.19 103 MET A C 1
ATOM 779 O O . MET A 1 103 ? 17.448 -6.324 -16.583 1.00 96.19 103 MET A O 1
ATOM 783 N N . VAL A 1 104 ? 15.545 -5.742 -17.625 1.00 96.06 104 VAL A N 1
ATOM 784 C CA . VAL A 1 104 ? 15.165 -7.098 -18.018 1.00 96.06 104 VAL A CA 1
ATOM 785 C C . VAL A 1 104 ? 15.644 -7.352 -19.444 1.00 96.06 104 VAL A C 1
ATOM 787 O O . VAL A 1 104 ? 15.388 -6.564 -20.360 1.00 96.06 104 VAL A O 1
ATOM 790 N N . LEU A 1 105 ? 16.362 -8.461 -19.627 1.00 96.44 105 LEU A N 1
ATOM 791 C CA . LEU A 1 105 ? 16.860 -8.919 -20.920 1.00 96.44 105 LEU A CA 1
ATOM 792 C C . LEU A 1 105 ? 15.958 -10.034 -21.448 1.00 96.44 105 LEU A C 1
ATOM 794 O O . LEU A 1 105 ? 15.908 -11.124 -20.885 1.00 96.44 105 LEU A O 1
ATOM 798 N N . SER A 1 106 ? 15.270 -9.784 -22.557 1.00 96.06 106 SER A N 1
ATOM 799 C CA . SER A 1 106 ? 14.487 -10.796 -23.266 1.00 96.06 106 SER A CA 1
ATOM 800 C C . SER A 1 106 ? 15.225 -11.208 -24.532 1.00 96.06 106 SER A C 1
ATOM 802 O O . SER A 1 106 ? 15.348 -10.429 -25.478 1.00 96.06 106 SER A O 1
ATOM 804 N N . PHE A 1 107 ? 15.732 -12.438 -24.555 1.00 96.94 107 PHE A N 1
ATOM 805 C CA . PHE A 1 107 ? 16.467 -12.981 -25.692 1.00 96.94 107 PHE A CA 1
ATOM 806 C C . PHE A 1 107 ? 15.638 -14.038 -26.424 1.00 96.94 107 PHE A C 1
ATOM 808 O O . PHE A 1 107 ? 15.224 -15.033 -25.837 1.00 96.94 107 PHE A O 1
ATOM 815 N N . LEU A 1 108 ? 15.418 -13.832 -27.722 1.00 96.94 108 LEU A N 1
ATOM 816 C CA . LEU A 1 108 ? 14.768 -14.789 -28.611 1.00 96.94 108 LEU A CA 1
ATOM 817 C C . LEU A 1 108 ? 15.787 -15.329 -29.612 1.00 96.94 108 LEU A C 1
ATOM 819 O O . LEU A 1 108 ? 16.374 -14.571 -30.389 1.00 96.94 108 LEU A O 1
ATOM 823 N N . MET A 1 109 ? 15.935 -16.650 -29.650 1.00 97.06 109 MET A N 1
ATOM 824 C CA . MET A 1 109 ? 16.777 -17.346 -30.617 1.00 97.06 109 MET A CA 1
ATOM 825 C C . MET A 1 109 ? 16.006 -18.487 -31.271 1.00 97.06 109 MET A C 1
ATOM 827 O O . MET A 1 109 ? 15.520 -19.383 -30.590 1.00 97.06 109 MET A O 1
ATOM 831 N N . VAL A 1 110 ? 15.928 -18.475 -32.605 1.00 97.19 110 VAL A N 1
ATOM 832 C CA . VAL A 1 110 ? 15.266 -19.535 -33.380 1.00 97.19 110 VAL A CA 1
ATOM 833 C C . VAL A 1 110 ? 16.300 -20.313 -34.188 1.00 97.19 110 VAL A C 1
ATOM 835 O O . VAL A 1 110 ? 17.002 -19.763 -35.045 1.00 97.19 110 VAL A O 1
ATOM 838 N N . ARG A 1 111 ? 16.389 -21.623 -33.926 1.00 96.25 111 ARG A N 1
ATOM 839 C CA . ARG A 1 111 ? 17.359 -22.527 -34.562 1.00 96.25 111 ARG A CA 1
ATOM 840 C C . ARG A 1 111 ? 17.177 -22.554 -36.083 1.00 96.25 111 ARG A C 1
ATOM 842 O O . ARG A 1 111 ? 16.059 -22.647 -36.576 1.00 96.25 111 ARG A O 1
ATOM 849 N N . ARG A 1 112 ? 18.293 -22.496 -36.827 1.00 94.88 112 ARG A 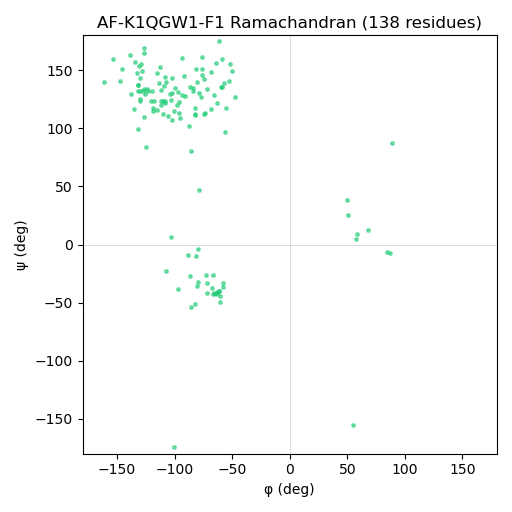N 1
ATOM 850 C CA . ARG A 1 112 ? 18.374 -22.576 -38.308 1.00 94.88 112 ARG A CA 1
ATOM 851 C C . ARG A 1 112 ? 17.563 -21.527 -39.089 1.00 94.88 112 ARG A C 1
ATOM 853 O O . ARG A 1 112 ? 17.580 -21.559 -40.310 1.00 94.88 112 ARG A O 1
ATOM 860 N N . ARG A 1 113 ? 16.920 -20.563 -38.421 1.00 95.38 113 ARG A N 1
ATOM 861 C CA . ARG A 1 113 ? 16.177 -19.465 -39.068 1.00 95.38 113 ARG A CA 1
ATOM 862 C C . ARG A 1 113 ? 16.918 -18.125 -39.065 1.00 95.38 113 ARG A C 1
ATOM 864 O O . ARG A 1 113 ? 16.337 -17.119 -39.437 1.00 95.38 113 ARG A O 1
ATOM 871 N N . ARG A 1 114 ? 18.185 -18.095 -38.620 1.00 94.19 114 ARG A N 1
ATOM 872 C CA . ARG A 1 114 ? 18.999 -16.869 -38.453 1.00 94.19 114 ARG A CA 1
ATOM 873 C C . ARG A 1 114 ? 18.293 -15.756 -37.649 1.00 94.19 114 ARG A C 1
ATOM 875 O O . ARG A 1 114 ? 18.640 -14.590 -37.776 1.00 94.19 114 ARG A O 1
ATOM 882 N N . VAL A 1 115 ? 17.337 -16.104 -36.782 1.00 96.56 115 VAL A N 1
ATOM 883 C CA . VAL A 1 115 ? 16.665 -15.142 -35.897 1.00 96.56 115 VAL A CA 1
ATOM 884 C C . VAL A 1 115 ? 17.344 -15.172 -34.535 1.00 96.56 115 VAL A C 1
ATOM 886 O O . VAL A 1 115 ? 17.268 -16.175 -33.822 1.00 96.56 115 VAL A O 1
ATOM 889 N N . ARG A 1 116 ? 18.000 -14.066 -34.181 1.00 95.81 116 ARG A N 1
ATOM 890 C CA . ARG A 1 116 ? 18.532 -13.780 -32.842 1.00 95.81 116 ARG A CA 1
ATOM 891 C C . ARG A 1 116 ? 18.162 -12.339 -32.509 1.00 95.81 116 ARG A C 1
ATOM 893 O O . ARG A 1 116 ? 18.570 -11.431 -33.226 1.00 95.81 116 ARG A O 1
ATOM 900 N N . LYS A 1 117 ? 17.353 -12.133 -31.474 1.00 96.12 117 LYS A N 1
ATOM 901 C CA . LYS A 1 117 ? 16.907 -10.807 -31.029 1.00 96.12 117 LYS A CA 1
ATOM 902 C C . LYS A 1 117 ? 17.132 -10.692 -29.531 1.00 96.12 117 LYS A C 1
ATOM 904 O O . LYS A 1 117 ? 16.649 -11.531 -28.780 1.00 96.12 117 LYS A O 1
ATOM 909 N N . LEU A 1 118 ? 17.847 -9.656 -29.110 1.00 96.94 118 LEU A N 1
ATOM 910 C CA . LEU A 1 118 ? 17.976 -9.273 -27.709 1.00 96.94 118 LEU A CA 1
ATOM 911 C C . LEU A 1 118 ? 17.176 -7.989 -27.510 1.00 96.94 118 LEU A C 1
ATOM 913 O O . LEU A 1 118 ? 17.430 -6.997 -28.191 1.00 96.94 118 LEU A O 1
ATOM 917 N N . ARG A 1 119 ? 16.198 -8.012 -26.609 1.00 96.62 119 ARG A N 1
ATOM 918 C CA . ARG A 1 119 ? 15.424 -6.839 -26.212 1.00 96.62 119 ARG A CA 1
ATOM 919 C C . ARG A 1 119 ? 15.767 -6.492 -24.776 1.00 96.62 119 ARG A C 1
ATOM 921 O O . ARG A 1 119 ? 15.788 -7.357 -23.907 1.00 96.62 119 ARG A O 1
ATOM 928 N N . MET A 1 120 ? 16.023 -5.216 -24.552 1.00 97.25 120 MET A N 1
ATOM 929 C CA . MET A 1 120 ? 16.327 -4.654 -23.248 1.00 97.25 120 MET A CA 1
ATOM 930 C C . MET A 1 120 ? 15.138 -3.798 -22.835 1.00 97.25 120 MET A C 1
ATOM 932 O O . MET A 1 120 ? 14.729 -2.920 -23.596 1.00 97.25 120 MET A O 1
ATOM 936 N N . GLN A 1 121 ? 14.541 -4.084 -21.684 1.00 95.50 121 GLN A N 1
ATOM 937 C CA . GLN A 1 121 ? 13.347 -3.381 -21.220 1.00 95.50 121 GLN A CA 1
ATOM 938 C C . GLN A 1 121 ? 13.515 -2.956 -19.765 1.00 95.50 121 GLN A C 1
ATOM 940 O O . GLN A 1 121 ? 14.006 -3.721 -18.938 1.00 95.50 121 GLN A O 1
ATOM 945 N N . LYS A 1 122 ? 13.095 -1.727 -19.467 1.00 94.88 122 LYS A N 1
ATOM 946 C CA . LYS A 1 122 ? 12.886 -1.225 -18.109 1.00 94.88 122 LYS A CA 1
ATOM 947 C C . LYS A 1 122 ? 11.442 -0.758 -18.016 1.00 94.88 122 LYS A C 1
ATOM 949 O O . LYS A 1 122 ? 10.978 -0.064 -18.923 1.00 94.88 122 LYS A O 1
ATOM 954 N N . THR A 1 123 ? 10.737 -1.162 -16.971 1.00 93.00 123 THR A N 1
ATOM 955 C CA . THR A 1 123 ? 9.384 -0.686 -16.682 1.00 93.00 123 THR A CA 1
ATOM 956 C C . THR A 1 123 ? 9.462 0.520 -15.757 1.00 93.00 123 THR A C 1
ATOM 958 O O . THR A 1 123 ? 10.360 0.628 -14.923 1.00 93.00 123 THR A O 1
ATOM 961 N N . GLN A 1 124 ? 8.549 1.471 -15.940 1.00 93.31 124 GLN A N 1
ATOM 962 C CA . GLN A 1 124 ? 8.426 2.600 -15.027 1.00 93.31 124 GLN A CA 1
ATOM 963 C C . GLN A 1 124 ? 7.680 2.148 -13.775 1.00 93.31 124 GLN A C 1
ATOM 965 O O . GLN A 1 124 ? 6.626 1.512 -13.857 1.00 93.31 124 GLN A O 1
ATOM 970 N N . GLN A 1 125 ? 8.254 2.465 -12.623 1.00 93.44 125 GLN A N 1
ATOM 971 C CA . GLN A 1 125 ? 7.768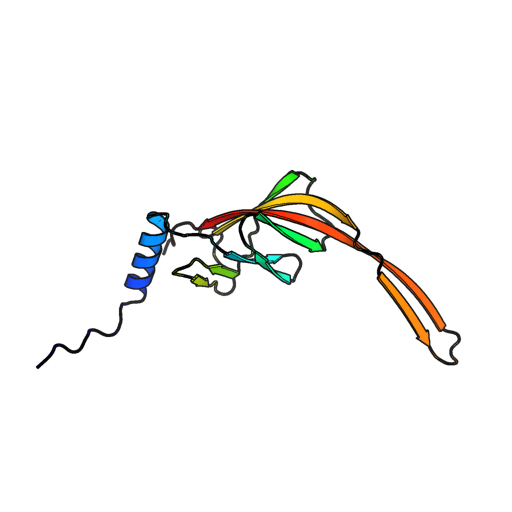 2.053 -11.321 1.00 93.44 125 GLN A CA 1
ATOM 972 C C . GLN A 1 125 ? 7.646 3.272 -10.408 1.00 93.44 125 GLN A C 1
ATOM 974 O O . GLN A 1 125 ? 8.357 4.270 -10.540 1.00 93.44 125 GLN A O 1
ATOM 979 N N . VAL A 1 126 ? 6.693 3.207 -9.492 1.00 94.19 126 VAL A N 1
ATOM 980 C CA . VAL A 1 126 ? 6.450 4.245 -8.496 1.00 94.19 126 VAL A CA 1
ATOM 981 C C . VAL A 1 126 ? 6.437 3.587 -7.138 1.00 94.19 126 VAL A C 1
ATOM 983 O O . VAL A 1 1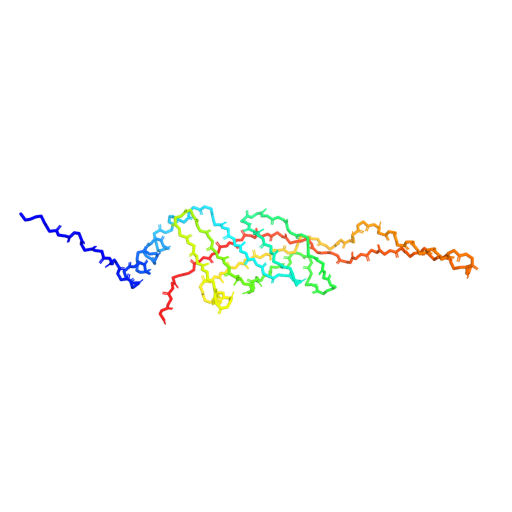26 ? 5.781 2.565 -6.939 1.00 94.19 126 VAL A O 1
ATOM 986 N N . VAL A 1 127 ? 7.162 4.176 -6.202 1.00 94.94 127 VAL A N 1
ATOM 987 C CA . VAL A 1 127 ? 7.238 3.685 -4.834 1.00 94.94 127 VAL A CA 1
ATOM 988 C C . VAL A 1 127 ? 6.261 4.484 -3.988 1.00 94.94 127 VAL A C 1
ATOM 990 O O . VAL A 1 127 ? 6.351 5.711 -3.905 1.00 94.94 127 VAL A O 1
ATOM 993 N N . LEU A 1 128 ? 5.301 3.783 -3.394 1.00 95.62 128 LEU A N 1
ATOM 994 C CA . LEU A 1 128 ? 4.294 4.357 -2.513 1.00 95.62 128 LEU A CA 1
ATOM 995 C C . LEU A 1 128 ? 4.567 3.928 -1.075 1.00 95.62 128 LEU A C 1
ATOM 997 O O . LEU A 1 128 ? 4.821 2.751 -0.825 1.00 95.62 128 LEU A O 1
ATOM 1001 N N . LEU A 1 129 ? 4.458 4.869 -0.146 1.00 96.56 129 LEU A N 1
ATOM 1002 C CA . LEU A 1 129 ? 4.393 4.612 1.290 1.00 96.56 129 LEU A CA 1
ATOM 1003 C C . LEU A 1 129 ? 2.937 4.620 1.728 1.00 96.56 129 LEU A C 1
ATOM 1005 O O . LEU A 1 129 ? 2.231 5.573 1.412 1.00 96.56 129 LEU A O 1
ATOM 1009 N N . ILE A 1 130 ? 2.493 3.619 2.477 1.00 97.62 130 ILE A N 1
ATOM 1010 C CA . ILE A 1 130 ? 1.175 3.649 3.116 1.00 97.62 130 ILE A CA 1
ATOM 1011 C C . ILE A 1 130 ? 1.275 4.449 4.416 1.00 97.62 130 ILE A C 1
ATOM 1013 O O . ILE A 1 130 ? 2.006 4.058 5.322 1.00 97.62 130 ILE A O 1
ATOM 1017 N N . ASN A 1 131 ? 0.548 5.564 4.505 1.00 96.75 131 ASN A N 1
ATOM 1018 C CA . ASN A 1 131 ? 0.596 6.462 5.661 1.00 96.75 131 ASN A CA 1
ATOM 1019 C C . ASN A 1 131 ? -0.356 6.008 6.768 1.00 96.75 131 ASN A C 1
ATOM 1021 O O . ASN A 1 131 ? 0.053 5.873 7.914 1.00 96.75 131 ASN A O 1
ATOM 1025 N N . SER A 1 132 ? -1.632 5.816 6.430 1.00 95.62 132 SER A N 1
ATOM 1026 C CA . SER A 1 132 ? -2.684 5.468 7.382 1.00 95.62 132 SER A CA 1
ATOM 1027 C C . SER A 1 132 ? -3.717 4.551 6.737 1.00 95.62 132 SER A C 1
ATOM 1029 O O . SER A 1 132 ? -3.926 4.555 5.519 1.00 95.62 132 SER A O 1
ATOM 1031 N N . ILE A 1 133 ? -4.319 3.719 7.583 1.00 95.75 133 ILE A N 1
ATOM 1032 C CA . ILE A 1 133 ? -5.473 2.882 7.272 1.00 95.75 133 ILE A CA 1
ATOM 1033 C C . ILE A 1 133 ? -6.492 3.212 8.355 1.00 95.75 133 ILE A C 1
ATOM 1035 O O . ILE A 1 133 ? -6.280 2.875 9.517 1.00 95.75 133 ILE A O 1
ATOM 1039 N N . GLU A 1 134 ? -7.557 3.893 7.968 1.00 93.31 134 GLU A N 1
ATOM 1040 C CA . GLU A 1 134 ? -8.636 4.332 8.846 1.00 93.31 134 GLU A CA 1
ATOM 1041 C C . GLU A 1 134 ? -9.915 3.587 8.470 1.00 93.31 134 GLU A C 1
ATOM 1043 O O . GLU A 1 134 ? -10.214 3.379 7.285 1.00 93.31 134 GLU A O 1
ATOM 1048 N N . VAL A 1 135 ? -10.653 3.171 9.495 1.00 92.88 135 VAL A N 1
ATOM 1049 C CA . VAL A 1 135 ? -11.943 2.500 9.364 1.00 92.88 135 VAL A CA 1
ATOM 1050 C C . VAL A 1 135 ? -12.969 3.351 10.091 1.00 92.88 135 VAL A C 1
ATOM 1052 O O . VAL A 1 135 ? -12.808 3.633 11.273 1.00 92.88 135 VAL A O 1
ATOM 1055 N N . ASN A 1 136 ? -14.007 3.749 9.370 1.00 91.06 136 ASN A N 1
ATOM 1056 C CA . ASN A 1 136 ? -15.159 4.448 9.910 1.00 91.06 136 ASN A CA 1
ATOM 1057 C C . ASN A 1 136 ? -16.257 3.442 10.266 1.00 91.06 136 ASN A C 1
ATOM 1059 O O . ASN A 1 136 ? -16.277 2.314 9.760 1.00 91.06 136 ASN A O 1
ATOM 1063 N N . SER A 1 137 ? -17.184 3.874 11.116 1.00 85.44 137 SER A N 1
ATOM 1064 C CA . SER A 1 137 ? -18.382 3.119 11.482 1.00 85.44 137 SER A CA 1
ATOM 1065 C C . SER A 1 137 ? -19.162 2.657 10.248 1.00 85.44 137 SER A C 1
ATOM 1067 O O . SER A 1 137 ? -19.281 3.389 9.260 1.00 85.44 137 SER A O 1
ATOM 1069 N N . LEU A 1 138 ? -19.694 1.437 10.309 1.00 80.38 138 LEU A N 1
ATOM 1070 C CA . LEU A 1 138 ? -20.562 0.899 9.268 1.00 80.38 138 LEU A CA 1
ATOM 1071 C C . LEU A 1 138 ? -21.922 1.602 9.372 1.00 80.38 138 LEU A C 1
ATOM 1073 O O . LEU A 1 138 ? -22.608 1.444 10.377 1.00 80.38 138 LEU A O 1
ATOM 1077 N N . GLU A 1 139 ? -22.276 2.399 8.363 1.00 70.88 139 GLU A N 1
ATOM 1078 C CA . GLU A 1 139 ? -23.642 2.905 8.181 1.00 70.88 139 GLU A CA 1
ATOM 1079 C C . GLU A 1 139 ? -24.462 1.832 7.443 1.00 70.88 139 GLU A C 1
ATOM 1081 O O . GLU A 1 139 ? -23.965 1.268 6.459 1.00 70.88 139 GLU A O 1
ATOM 1086 N N . ASP A 1 140 ? -25.662 1.534 7.957 1.00 52.25 140 ASP A N 1
ATOM 1087 C CA . ASP A 1 140 ? -26.589 0.499 7.462 1.00 52.25 140 ASP A CA 1
ATOM 1088 C C . ASP A 1 140 ? -27.018 0.684 5.992 1.00 52.25 140 ASP A C 1
ATOM 1090 O O . ASP A 1 140 ? -27.324 1.831 5.580 1.00 52.25 140 ASP A O 1
#

Solvent-accessible surface area (backbone atoms only — not comparable to full-atom values): 8386 Å² total; per-residue (Å²): 136,78,81,76,75,82,77,76,80,51,73,64,60,53,51,52,53,50,38,52,42,57,74,66,65,77,44,74,79,50,34,35,34,34,58,55,83,93,40,79,42,81,44,41,66,71,38,78,46,80,42,66,52,92,82,75,79,61,72,70,41,76,44,75,58,68,51,30,34,33,41,35,43,83,89,53,70,52,76,33,87,72,49,44,58,70,82,34,46,50,33,39,30,31,29,70,42,79,48,68,46,75,79,44,77,50,74,48,72,46,87,97,66,86,43,73,46,79,44,81,45,64,50,50,29,32,36,32,34,26,67,45,76,47,72,48,70,81,79,133

Sequence (140 aa):
MLPIAKCVANAEDIVEAVNAQINSEDLGRLFAVVHVAGFQRKVTVNDIIVVETSSYPSVGTRIRLEKVLLVGSKDFTLVGRPLLSRSVVNIEATVIEKTLSPMVLSFLMVRRRRVRKLRMQKTQQVVLLINSIEVNSLED

Organism: Magallana gigas (NCBI:txid29159)

Nearest PDB structures (foldseek):
  7nqh-assembly1_BV  TM=8.995E-01  e=1.134E-14  Sus scrofa
  6zsc-assembly1_XS  TM=8.983E-01  e=2.252E-14  Homo sapiens
  4ce4-assembly1_V  TM=9.595E-01  e=8.599E-10  Sus scrofa domesticus
  5mrf-assembly1_N  TM=8.910E-01  e=1.244E-09  Saccharomyces cerevisiae
  6ywv-assembly1_N  TM=8.212E-01  e=3.898E-10  Neurospora crassa OR74A